Protein AF-A0A6L9U3N2-F1 (afdb_monomer)

Radius of gyration: 26.45 Å; Cα contacts (8 Å, |Δi|>4): 18; chains: 1; bounding box: 60×33×74 Å

Mean predicted aligned error: 13.64 Å

pLDDT: mean 84.98, std 9.54, range [60.62, 97.0]

Solvent-accessible surface area (backbone atoms only — not comparable to full-atom values): 6478 Å² total; per-residue (Å²): 134,56,74,68,56,55,50,53,52,50,54,53,50,51,59,38,42,78,71,72,51,80,90,82,88,82,91,75,60,78,86,47,50,64,56,54,52,53,50,53,51,50,50,70,72,47,64,70,68,23,50,51,53,49,54,54,49,50,50,66,70,68,65,58,73,74,74,81,52,59,67,56,50,52,55,69,65,36,92,61,62,89,53,96,68,86,80,74,78,82,86,68,83,82,80,89,72,93,129

Organism: NCBI:txid293958

Foldseek 3Di:
DDPVVVVVVVVVVVVCVVLVDDDDDDDDDPVCVVVVVVLSVQLSVDDDSVVVSVVVCCVVVVPPDDPPCPVVVVVVPDPCVVPPDDPDDDDDPDDDDDD

Secondary structure (DSSP, 8-state):
--HHHHHHHHHHHHHHHHTT---------GGGHHHHHHHHHHHHH-HHHHHHHHHHHHHHHTTPPP-TTHHHHHHHT-TTTT---------PPPPP---

Sequence (99 aa):
MSNSQKRAIQNYRSRLGERGLARFEVLGLDSDKALIRDMARRLAEGGTQSAQIR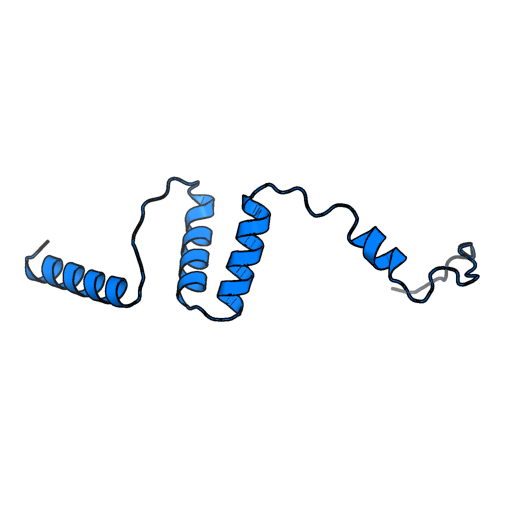DVLMKTVSGEPPKKGGVYAWLRSSPLVGADIDLERVRTEVREIDL

Structure (mmCIF, N/CA/C/O backbone):
data_AF-A0A6L9U3N2-F1
#
_entry.id   AF-A0A6L9U3N2-F1
#
loop_
_atom_site.group_PDB
_atom_site.id
_atom_site.type_symbol
_atom_site.label_atom_id
_atom_site.label_alt_id
_atom_site.label_comp_id
_atom_site.label_asym_id
_atom_site.label_entity_id
_atom_site.label_seq_id
_atom_site.pdbx_PDB_ins_code
_atom_site.Cartn_x
_atom_site.Cartn_y
_atom_site.Cartn_z
_atom_site.occupancy
_atom_site.B_iso_or_equiv
_atom_site.auth_seq_id
_atom_site.auth_comp_id
_atom_site.auth_asym_id
_atom_site.auth_atom_id
_atom_site.pdbx_PDB_model_num
ATOM 1 N N . MET A 1 1 ? -11.499 1.200 32.847 1.00 62.00 1 MET A N 1
ATOM 2 C CA . MET A 1 1 ? -12.091 2.151 31.874 1.00 62.00 1 MET A CA 1
ATOM 3 C C . MET A 1 1 ? -13.526 2.438 32.273 1.00 62.00 1 MET A C 1
ATOM 5 O O . MET A 1 1 ? -14.249 1.486 32.556 1.00 62.00 1 MET A O 1
ATOM 9 N N . SER A 1 2 ? -13.927 3.709 32.307 1.00 85.25 2 SER A N 1
ATOM 10 C CA . SER A 1 2 ? -15.299 4.106 32.656 1.00 85.25 2 SER A CA 1
ATOM 11 C C . SER A 1 2 ? -16.301 3.728 31.551 1.00 85.25 2 SER A C 1
ATOM 13 O O . SER A 1 2 ? -15.930 3.527 30.390 1.00 85.25 2 SER A O 1
ATOM 15 N N . ASN A 1 3 ? -17.594 3.664 31.884 1.00 85.69 3 ASN A N 1
ATOM 16 C CA . ASN A 1 3 ? -18.655 3.402 30.901 1.00 85.69 3 ASN A CA 1
ATOM 17 C C . ASN A 1 3 ? -18.734 4.483 29.809 1.00 85.69 3 ASN A C 1
ATOM 19 O O . ASN A 1 3 ? -19.014 4.167 28.652 1.00 85.69 3 ASN A O 1
ATOM 23 N N . SER A 1 4 ? -18.415 5.739 30.141 1.00 84.31 4 SER A N 1
ATOM 24 C CA . SER A 1 4 ? -18.347 6.831 29.164 1.00 84.31 4 SER A CA 1
ATOM 25 C C . SER A 1 4 ? -17.220 6.630 28.143 1.00 84.31 4 SER A C 1
ATOM 27 O O . SER A 1 4 ? -17.443 6.821 26.948 1.00 84.31 4 SER A O 1
ATOM 29 N N . GLN A 1 5 ? -16.047 6.151 28.574 1.00 88.31 5 GLN A N 1
ATOM 30 C CA . GLN A 1 5 ? -14.928 5.834 27.677 1.00 88.31 5 GLN A CA 1
ATOM 31 C C . GLN A 1 5 ? -15.268 4.686 26.719 1.00 88.31 5 GLN A C 1
ATOM 33 O O . GLN A 1 5 ? -15.009 4.786 25.521 1.00 88.31 5 GLN A O 1
ATOM 38 N N . LYS A 1 6 ? -15.892 3.610 27.220 1.00 89.62 6 LYS A N 1
ATOM 39 C CA . LYS A 1 6 ? -16.309 2.474 26.379 1.00 89.62 6 LYS A CA 1
ATOM 40 C C . LYS A 1 6 ? -17.286 2.913 25.284 1.00 89.62 6 LYS A C 1
ATOM 42 O O . LYS A 1 6 ? -17.098 2.557 24.122 1.00 89.62 6 LYS A O 1
ATOM 47 N N . ARG A 1 7 ? -18.278 3.738 25.637 1.00 89.88 7 ARG A N 1
ATOM 48 C CA . ARG A 1 7 ? -19.277 4.263 24.694 1.00 89.88 7 ARG A CA 1
ATOM 49 C C . ARG A 1 7 ? -18.657 5.197 23.652 1.00 89.88 7 ARG A C 1
ATOM 51 O O . ARG A 1 7 ? -18.976 5.083 22.473 1.00 89.88 7 ARG A O 1
ATOM 58 N N . ALA A 1 8 ? -17.725 6.061 24.058 1.00 90.50 8 ALA A N 1
ATOM 59 C CA . ALA A 1 8 ? -16.989 6.925 23.133 1.00 90.50 8 ALA A CA 1
ATOM 60 C C . ALA A 1 8 ? -16.179 6.114 22.105 1.00 90.50 8 ALA A C 1
ATOM 62 O O . ALA A 1 8 ? -16.239 6.394 20.908 1.00 90.50 8 ALA A O 1
ATOM 63 N N . ILE A 1 9 ? -15.481 5.064 22.554 1.00 88.69 9 ILE A N 1
ATOM 64 C CA . ILE A 1 9 ? -14.726 4.160 21.675 1.00 88.69 9 ILE A CA 1
ATOM 65 C C . ILE A 1 9 ? -15.661 3.438 20.699 1.00 88.69 9 ILE A C 1
ATOM 67 O O . ILE A 1 9 ? -15.341 3.327 19.517 1.00 88.69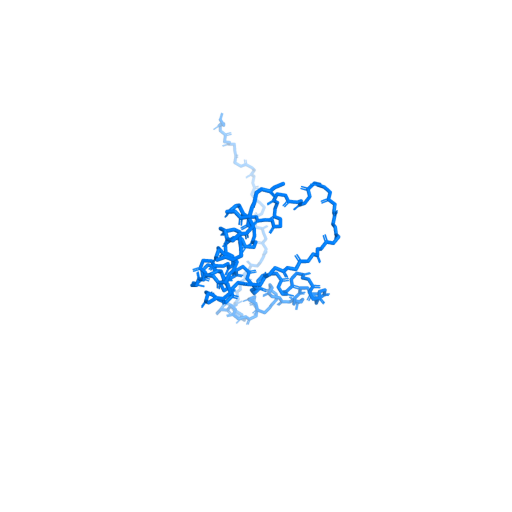 9 ILE A O 1
ATOM 71 N N . GLN A 1 10 ? -16.806 2.944 21.172 1.00 89.62 10 GLN A N 1
ATOM 72 C CA . GLN A 1 10 ? -17.759 2.232 20.326 1.00 89.62 10 GLN A CA 1
ATOM 73 C C . GLN A 1 10 ? -18.358 3.143 19.250 1.00 89.62 10 GLN A C 1
ATOM 75 O O . GLN A 1 10 ? -18.323 2.788 18.077 1.00 89.62 10 GLN A O 1
ATOM 80 N N . ASN A 1 11 ? -18.795 4.350 19.617 1.00 90.38 11 ASN A N 1
ATOM 81 C CA . ASN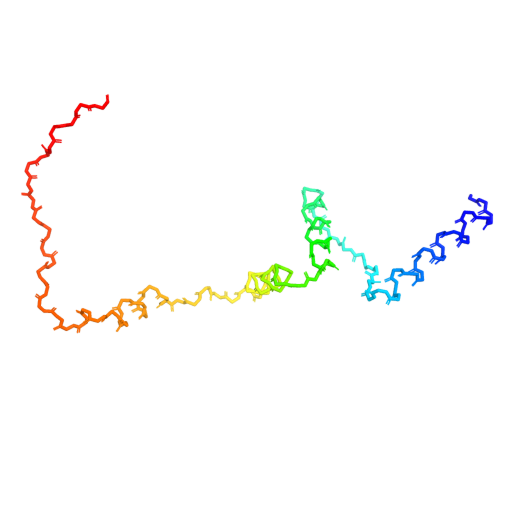 A 1 11 ? -19.322 5.327 18.662 1.00 90.38 11 ASN A CA 1
ATOM 82 C C . ASN A 1 11 ? -18.275 5.735 17.615 1.00 90.38 11 ASN A C 1
ATOM 84 O O . ASN A 1 11 ? -18.587 5.856 16.432 1.00 90.38 11 ASN A O 1
ATOM 88 N N . TYR A 1 12 ? -17.019 5.923 18.032 1.00 87.88 12 TYR A N 1
ATOM 89 C CA . TYR A 1 12 ? -15.920 6.199 17.107 1.00 87.88 12 TYR A CA 1
ATOM 90 C C .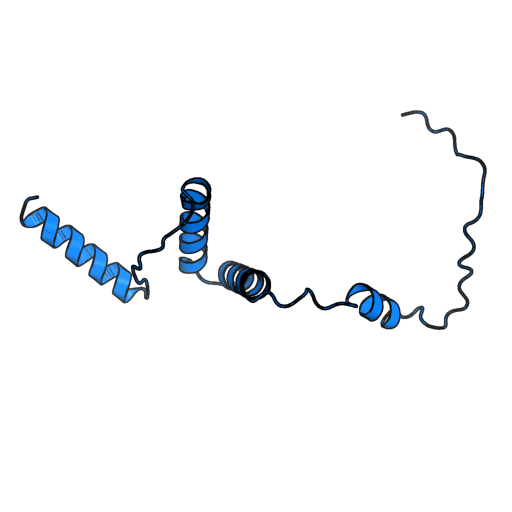 TYR A 1 12 ? -15.712 5.052 16.110 1.00 87.88 12 TYR A C 1
ATOM 92 O O . TYR A 1 12 ? -15.549 5.296 14.917 1.00 87.88 12 TYR A O 1
ATOM 100 N N . ARG A 1 13 ? -15.775 3.800 16.578 1.00 86.88 13 ARG A N 1
ATOM 101 C CA . ARG A 1 13 ? -15.661 2.616 15.713 1.00 86.88 13 ARG A CA 1
ATOM 102 C C . ARG A 1 13 ? -16.812 2.518 14.717 1.00 86.88 13 ARG A C 1
ATOM 104 O O . ARG A 1 13 ? -16.543 2.273 13.547 1.00 86.88 13 ARG A O 1
ATOM 111 N N . SER A 1 14 ? -18.051 2.757 15.148 1.00 88.38 14 SER A N 1
ATOM 112 C CA . SER A 1 14 ? -19.208 2.757 14.243 1.00 88.38 14 SER A CA 1
ATOM 113 C C . SER A 1 14 ? -19.036 3.779 13.118 1.00 88.38 14 SER A C 1
ATOM 115 O O . SER A 1 14 ? -19.173 3.428 11.951 1.00 88.38 14 SER A O 1
ATOM 117 N N . ARG A 1 15 ? -18.594 5.001 13.447 1.00 89.44 15 ARG A N 1
ATOM 118 C CA . ARG A 1 15 ? -18.315 6.059 12.458 1.00 89.44 15 ARG A CA 1
ATOM 119 C C . ARG A 1 15 ? -17.195 5.710 11.476 1.00 89.44 15 ARG A C 1
ATOM 121 O O . ARG A 1 15 ? -17.198 6.183 10.344 1.00 89.44 15 ARG A O 1
ATOM 128 N N . LEU A 1 16 ? -16.198 4.930 11.900 1.00 89.00 16 LEU A N 1
ATOM 129 C CA . LEU A 1 16 ? -15.169 4.425 10.986 1.00 89.00 16 LEU A CA 1
ATOM 130 C C . LEU A 1 16 ? -15.745 3.362 10.040 1.00 89.00 16 LEU A C 1
ATOM 132 O O . LEU A 1 16 ? -15.457 3.406 8.846 1.00 89.00 16 LEU A O 1
ATOM 136 N N . GLY A 1 17 ? -16.594 2.467 10.549 1.00 87.12 17 GLY A N 1
ATOM 137 C CA . GLY A 1 17 ? -17.285 1.462 9.739 1.00 87.12 17 GLY A CA 1
ATOM 138 C C . GLY A 1 17 ? -18.202 2.073 8.676 1.00 87.12 17 GLY A C 1
ATOM 139 O O . GLY A 1 17 ? -18.160 1.650 7.527 1.00 87.12 17 GLY A O 1
ATOM 140 N N . GLU A 1 18 ? -18.948 3.129 9.015 1.00 89.00 18 GLU A N 1
ATOM 141 C CA . GLU A 1 18 ? -19.776 3.898 8.064 1.00 89.00 18 GLU A CA 1
ATOM 142 C C . GLU A 1 18 ? -18.961 4.489 6.900 1.00 89.00 18 GLU A C 1
ATOM 144 O O . GLU A 1 18 ? -19.475 4.675 5.802 1.00 89.00 18 GLU A O 1
ATOM 149 N N . ARG A 1 19 ? -17.665 4.745 7.118 1.00 85.88 19 ARG A N 1
ATOM 150 C CA . ARG A 1 19 ? -16.714 5.214 6.097 1.00 85.88 19 ARG A CA 1
ATOM 151 C C . ARG A 1 19 ? -16.035 4.072 5.326 1.00 85.88 19 ARG A C 1
ATOM 153 O O . ARG A 1 19 ? -15.093 4.326 4.582 1.00 85.88 19 ARG A O 1
ATOM 160 N N . GLY A 1 20 ? -16.458 2.825 5.533 1.00 88.94 20 GLY A N 1
ATOM 161 C CA . GLY A 1 20 ? -15.886 1.636 4.897 1.00 88.94 20 GLY A CA 1
ATOM 162 C C . GLY A 1 20 ? -14.551 1.171 5.490 1.00 88.94 20 GLY A C 1
ATOM 163 O O . GLY A 1 20 ? -13.892 0.314 4.904 1.00 88.94 20 GLY A O 1
ATOM 164 N N . LEU A 1 21 ? -14.127 1.712 6.640 1.00 91.38 21 LEU A N 1
ATOM 165 C CA . LEU A 1 21 ? -12.900 1.281 7.311 1.00 91.38 21 LEU A CA 1
ATOM 166 C C . LEU A 1 21 ? -13.172 0.079 8.216 1.00 91.38 21 LEU A C 1
ATOM 168 O O . LEU A 1 21 ? -13.971 0.151 9.150 1.00 91.38 21 LEU A O 1
ATOM 172 N N . ALA A 1 22 ? -12.430 -1.002 7.991 1.00 90.62 22 ALA A N 1
ATOM 173 C CA . ALA A 1 22 ? -12.433 -2.183 8.843 1.00 90.62 22 ALA A CA 1
ATOM 174 C C . ALA A 1 22 ? -11.128 -2.283 9.640 1.00 90.62 22 ALA A C 1
ATOM 176 O O . ALA A 1 22 ? -10.047 -1.952 9.149 1.00 90.62 22 ALA A O 1
ATOM 177 N N . ARG A 1 23 ? -11.226 -2.771 10.880 1.00 88.69 23 ARG A N 1
ATOM 178 C CA . ARG A 1 23 ? -10.056 -3.132 11.683 1.00 88.69 23 ARG A CA 1
ATOM 179 C C . ARG A 1 23 ? -9.763 -4.612 11.490 1.00 88.69 23 ARG A C 1
ATOM 181 O O . ARG A 1 23 ? -10.647 -5.440 11.668 1.00 88.69 23 ARG A O 1
ATOM 188 N N . PHE A 1 24 ? -8.506 -4.918 11.222 1.00 90.00 24 PHE A N 1
ATOM 189 C CA . PHE A 1 24 ? -7.974 -6.271 11.180 1.00 90.00 24 PHE A CA 1
ATOM 190 C C . PHE A 1 24 ? -6.612 -6.293 11.879 1.00 90.00 24 PHE A C 1
ATOM 192 O O . PHE A 1 24 ? -5.969 -5.251 12.042 1.00 90.00 24 PHE A O 1
ATOM 199 N N . GLU A 1 25 ? -6.212 -7.468 12.353 1.00 92.50 25 GLU A N 1
ATOM 200 C CA . GLU A 1 25 ? -4.931 -7.685 13.025 1.00 92.50 25 GLU A CA 1
ATOM 201 C C . GLU A 1 25 ? -3.973 -8.391 12.069 1.00 92.50 25 GLU A C 1
ATOM 203 O O . GLU A 1 25 ? -4.376 -9.270 11.310 1.00 92.50 25 GLU A O 1
ATOM 208 N N . VAL A 1 26 ? -2.712 -7.959 12.077 1.00 91.19 26 VAL A N 1
ATOM 209 C CA . VAL A 1 26 ? -1.664 -8.464 11.186 1.00 91.19 26 VAL A CA 1
ATOM 210 C C . VAL A 1 26 ? -0.427 -8.750 12.025 1.00 91.19 26 VAL A C 1
ATOM 212 O O . VAL A 1 26 ? -0.054 -7.933 12.869 1.00 91.19 26 VAL A O 1
ATOM 215 N N . LEU A 1 27 ? 0.207 -9.897 11.783 1.00 95.06 27 LEU A N 1
ATOM 216 C CA . LEU A 1 27 ? 1.539 -10.207 12.295 1.00 95.06 27 LEU A CA 1
ATOM 217 C C . LEU A 1 27 ? 2.582 -9.691 11.298 1.00 95.06 27 LEU A C 1
ATOM 219 O O . LEU A 1 27 ? 2.469 -9.944 10.101 1.00 95.06 27 LEU A O 1
ATOM 223 N N . GLY A 1 28 ? 3.588 -8.970 11.781 1.00 92.19 28 GLY A N 1
ATOM 224 C CA . GLY A 1 28 ? 4.652 -8.404 10.955 1.00 92.19 28 GLY A CA 1
ATOM 225 C C . GLY A 1 28 ? 5.864 -8.020 11.796 1.00 92.19 28 GLY A C 1
ATOM 226 O O . GLY A 1 28 ? 5.807 -8.065 13.027 1.00 92.19 28 GLY A O 1
ATOM 227 N N . LEU A 1 29 ? 6.957 -7.651 11.131 1.00 96.50 29 LEU A N 1
ATOM 228 C CA . LEU A 1 29 ? 8.163 -7.168 11.800 1.00 96.50 29 LEU A CA 1
ATOM 229 C C . LEU A 1 29 ? 7.900 -5.805 12.452 1.00 96.50 29 LEU A C 1
ATOM 231 O O . LEU A 1 29 ? 7.166 -4.975 11.911 1.00 96.50 29 LEU A O 1
ATOM 235 N N . ASP A 1 30 ? 8.524 -5.548 13.605 1.00 96.44 30 ASP A N 1
ATOM 236 C CA . ASP A 1 30 ? 8.360 -4.264 14.301 1.00 96.44 30 ASP A CA 1
ATOM 237 C C . ASP A 1 30 ? 8.893 -3.087 13.464 1.00 96.44 30 ASP A C 1
ATOM 239 O O . ASP A 1 30 ? 8.291 -2.013 13.459 1.00 96.44 30 ASP A O 1
ATOM 243 N N . SER A 1 31 ? 9.935 -3.324 12.655 1.00 97.00 31 SER A N 1
ATOM 244 C CA . SER A 1 31 ? 10.485 -2.354 11.697 1.00 97.00 31 SER A CA 1
ATOM 245 C C . SER A 1 31 ? 9.450 -1.847 10.690 1.00 97.00 31 SER A C 1
ATOM 247 O O . SER A 1 31 ? 9.474 -0.680 10.301 1.00 97.00 31 SER A O 1
ATOM 249 N N . ASP A 1 32 ? 8.506 -2.703 10.297 1.00 95.62 32 ASP A N 1
ATOM 250 C CA . ASP A 1 32 ? 7.576 -2.425 9.200 1.00 95.62 32 ASP A CA 1
ATOM 251 C C . ASP A 1 32 ? 6.272 -1.795 9.698 1.00 95.62 32 ASP A C 1
ATOM 253 O O . ASP A 1 32 ? 5.451 -1.301 8.924 1.00 95.62 32 ASP A O 1
ATOM 257 N N . LYS A 1 33 ? 6.073 -1.762 11.016 1.00 95.19 33 LYS A N 1
ATOM 258 C CA . LYS A 1 33 ? 4.851 -1.285 11.666 1.00 95.19 33 LYS A CA 1
ATOM 259 C C . LYS A 1 33 ? 4.474 0.142 11.271 1.00 95.19 33 LYS A C 1
ATOM 261 O O . LYS A 1 33 ? 3.293 0.424 11.051 1.00 95.19 33 LYS A O 1
ATOM 266 N N . ALA A 1 34 ? 5.452 1.047 11.211 1.00 96.06 34 ALA A N 1
ATOM 267 C CA . ALA A 1 34 ? 5.218 2.435 10.815 1.00 96.06 34 ALA A CA 1
ATOM 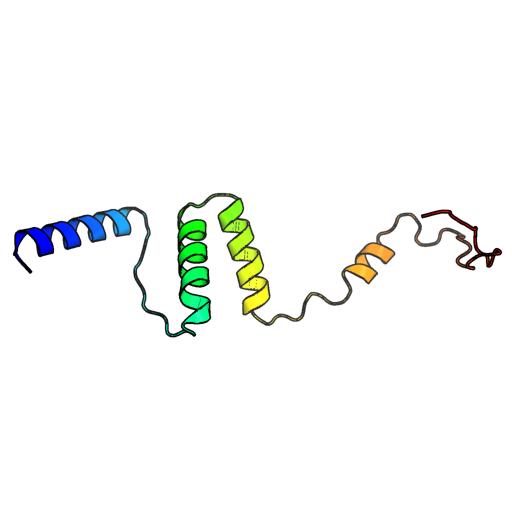268 C C . ALA A 1 34 ? 4.801 2.520 9.338 1.00 96.06 34 ALA A C 1
ATOM 270 O O . ALA A 1 34 ? 3.777 3.129 9.021 1.00 96.06 34 ALA A O 1
ATOM 271 N N . LEU A 1 35 ? 5.525 1.812 8.466 1.00 95.56 35 LEU A N 1
ATOM 272 C CA . LEU A 1 35 ? 5.249 1.746 7.033 1.00 95.56 35 LEU A CA 1
ATOM 273 C C . LEU A 1 35 ? 3.843 1.202 6.748 1.00 95.56 35 LEU A C 1
ATOM 275 O O . LEU A 1 35 ? 3.082 1.818 6.002 1.00 95.56 35 LEU A O 1
ATOM 279 N N . ILE A 1 36 ? 3.459 0.090 7.383 1.00 94.81 36 ILE A N 1
ATOM 280 C CA . ILE A 1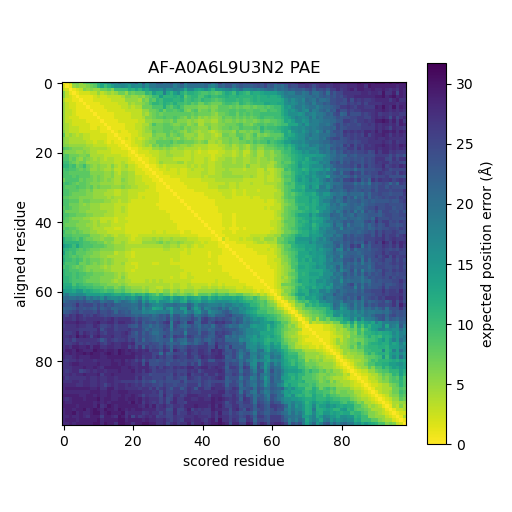 36 ? 2.136 -0.526 7.208 1.00 94.81 36 ILE A CA 1
ATOM 281 C C . ILE A 1 36 ? 1.022 0.429 7.661 1.00 94.81 36 ILE A C 1
ATOM 283 O O . ILE A 1 36 ? -0.008 0.537 6.990 1.00 94.81 36 ILE A O 1
ATOM 287 N N . ARG A 1 37 ? 1.216 1.166 8.767 1.00 94.44 37 ARG A N 1
ATOM 288 C CA . ARG A 1 37 ? 0.235 2.164 9.234 1.00 94.44 37 ARG A CA 1
ATOM 289 C C . ARG A 1 37 ? 0.062 3.313 8.249 1.00 94.44 37 ARG A C 1
ATOM 291 O O . ARG A 1 37 ? -1.076 3.692 7.972 1.00 94.44 37 ARG A O 1
ATOM 298 N N . ASP A 1 38 ? 1.155 3.872 7.741 1.00 95.19 38 ASP A N 1
ATOM 299 C CA . ASP A 1 38 ? 1.089 4.998 6.808 1.00 95.19 38 ASP A CA 1
ATOM 300 C C . ASP A 1 38 ? 0.521 4.574 5.452 1.00 95.19 38 ASP A C 1
ATOM 302 O O . ASP A 1 38 ? -0.294 5.292 4.871 1.00 95.19 38 ASP A O 1
ATOM 306 N N . MET A 1 39 ? 0.859 3.368 4.993 1.00 94.75 39 MET A N 1
ATOM 307 C CA . MET A 1 39 ? 0.263 2.754 3.810 1.00 94.75 39 MET A CA 1
ATOM 308 C C . MET A 1 39 ? -1.253 2.586 3.966 1.00 94.75 39 MET A C 1
ATOM 310 O O . MET A 1 39 ? -2.010 3.015 3.096 1.00 94.75 39 MET A O 1
ATOM 314 N N . ALA A 1 40 ? -1.719 2.026 5.087 1.00 94.50 40 ALA A N 1
ATOM 315 C CA . ALA A 1 40 ? -3.148 1.881 5.360 1.00 94.50 40 ALA A CA 1
ATOM 316 C C . ALA A 1 40 ? -3.869 3.241 5.411 1.00 94.50 40 ALA A C 1
ATOM 318 O O . ALA A 1 40 ? -4.979 3.363 4.891 1.00 94.50 40 ALA A O 1
ATOM 319 N N . ARG A 1 41 ? -3.231 4.278 5.978 1.00 92.94 41 ARG A N 1
ATOM 320 C CA . ARG A 1 41 ? -3.776 5.646 6.003 1.00 92.94 41 ARG A CA 1
ATOM 321 C C . ARG A 1 41 ? -3.941 6.210 4.590 1.00 92.94 41 ARG A C 1
ATOM 323 O O . ARG A 1 41 ? -5.042 6.623 4.244 1.00 92.94 41 ARG A O 1
ATOM 330 N N . ARG A 1 42 ? -2.893 6.153 3.761 1.00 94.56 42 ARG A N 1
ATOM 331 C CA . ARG A 1 42 ? -2.942 6.625 2.365 1.00 94.56 42 ARG A CA 1
ATOM 332 C C . ARG A 1 42 ? -3.951 5.853 1.519 1.00 94.56 42 ARG A C 1
ATOM 334 O O . ARG A 1 42 ? -4.586 6.421 0.641 1.00 94.56 42 ARG A O 1
ATOM 341 N N . LEU A 1 43 ? -4.127 4.554 1.761 1.00 94.69 43 LEU A N 1
ATOM 342 C CA . LEU A 1 43 ? -5.144 3.765 1.060 1.00 94.69 43 LEU A CA 1
ATOM 343 C C . LEU A 1 43 ? -6.572 4.168 1.453 1.00 94.69 43 LEU A C 1
ATOM 345 O O . LEU A 1 43 ? -7.461 4.125 0.604 1.00 94.69 43 LEU A O 1
ATOM 349 N N . ALA A 1 44 ? -6.780 4.570 2.709 1.00 93.44 44 ALA A N 1
ATOM 350 C CA . ALA A 1 44 ? -8.073 5.013 3.222 1.00 93.44 44 ALA A CA 1
ATOM 351 C C . ALA A 1 44 ? -8.494 6.417 2.754 1.00 93.44 44 ALA A C 1
ATOM 353 O O . ALA A 1 44 ? -9.682 6.729 2.797 1.00 93.44 44 ALA A O 1
ATOM 354 N N . GLU A 1 45 ? -7.551 7.262 2.327 1.00 92.81 45 GLU A N 1
ATOM 355 C CA . GLU A 1 45 ? -7.841 8.588 1.755 1.00 92.81 45 GLU A CA 1
ATOM 356 C C . GLU A 1 45 ? -8.554 8.491 0.395 1.00 92.81 45 GLU A C 1
ATOM 358 O O . GLU A 1 45 ? -9.367 9.350 0.058 1.00 92.81 45 GLU A O 1
ATOM 363 N N . GLY A 1 46 ? -8.321 7.405 -0.348 1.00 90.44 46 GLY A N 1
ATOM 364 C CA . GLY A 1 46 ? -8.925 7.171 -1.654 1.00 90.44 46 GLY A CA 1
ATOM 365 C C . GLY A 1 46 ? -8.346 8.044 -2.777 1.00 90.44 46 GLY A C 1
ATOM 366 O O . GLY A 1 46 ? -7.363 8.766 -2.626 1.00 90.44 46 GLY A O 1
ATOM 367 N N . GLY A 1 47 ? -8.959 7.954 -3.958 1.00 92.69 47 GLY A N 1
ATOM 368 C CA . GLY A 1 47 ? -8.527 8.705 -5.138 1.00 92.69 47 GLY A CA 1
ATOM 369 C C . GLY A 1 47 ? -7.380 8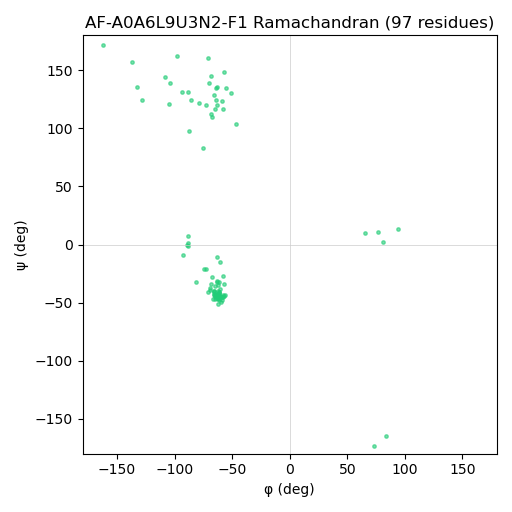.053 -5.919 1.00 92.69 47 GLY A C 1
ATOM 370 O O . GLY A 1 47 ? -7.087 6.861 -5.783 1.00 92.69 47 GLY A O 1
ATOM 371 N N . THR A 1 48 ? -6.755 8.842 -6.794 1.00 93.25 48 THR A N 1
ATOM 372 C CA . THR A 1 48 ? -5.780 8.366 -7.790 1.00 93.25 48 THR A CA 1
ATOM 373 C C . THR A 1 48 ? -4.508 7.822 -7.149 1.00 93.25 48 THR A C 1
ATOM 375 O O . THR A 1 48 ? -4.035 6.753 -7.532 1.00 93.25 48 THR A O 1
ATOM 378 N N . GLN A 1 49 ? -3.988 8.503 -6.125 1.00 91.38 49 GLN A N 1
ATOM 379 C CA . GLN A 1 49 ? -2.781 8.070 -5.426 1.00 91.38 49 GLN A CA 1
ATOM 380 C C . GLN A 1 49 ? -3.000 6.736 -4.696 1.00 91.38 49 GLN A C 1
ATOM 382 O O . GLN A 1 49 ? -2.165 5.838 -4.794 1.00 91.38 49 GLN A O 1
ATOM 387 N N . SER A 1 50 ? -4.141 6.548 -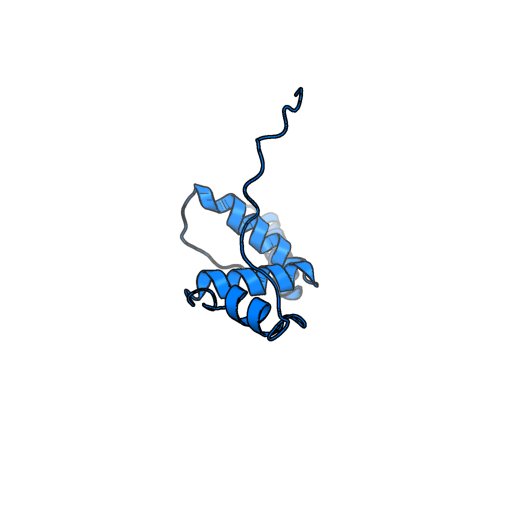4.025 1.00 94.56 50 SER A N 1
ATOM 388 C CA . SER A 1 50 ? -4.471 5.269 -3.380 1.00 94.56 50 SER A CA 1
ATOM 389 C C . SER A 1 50 ? -4.652 4.138 -4.396 1.00 94.56 50 SER A C 1
ATOM 391 O O . SER A 1 50 ? -4.276 3.000 -4.116 1.00 94.56 50 SER A O 1
ATOM 393 N N . ALA A 1 51 ? -5.207 4.428 -5.578 1.00 93.62 51 ALA A N 1
ATOM 394 C CA . ALA A 1 51 ? -5.317 3.452 -6.662 1.00 93.62 51 ALA A CA 1
ATOM 395 C C . ALA A 1 51 ? -3.937 3.022 -7.183 1.00 93.62 51 ALA A C 1
ATOM 397 O O . ALA A 1 51 ? -3.687 1.826 -7.323 1.00 93.62 51 ALA A O 1
ATOM 398 N N . GLN A 1 52 ? -3.023 3.975 -7.380 1.00 93.88 52 GLN A N 1
ATOM 399 C CA . GLN A 1 52 ? -1.647 3.700 -7.794 1.00 93.88 52 GLN A CA 1
ATOM 400 C C . GLN A 1 52 ? -0.891 2.861 -6.755 1.00 93.88 52 GLN A C 1
ATOM 402 O O . GLN A 1 52 ? -0.245 1.878 -7.113 1.00 93.88 52 GLN A O 1
ATOM 407 N N . ILE A 1 53 ? -1.000 3.208 -5.467 1.00 94.81 53 ILE A N 1
ATOM 408 C CA . ILE A 1 53 ? -0.384 2.433 -4.378 1.00 94.81 53 ILE A CA 1
ATOM 409 C C . ILE A 1 53 ? -0.900 0.988 -4.396 1.00 94.81 53 ILE A C 1
ATOM 411 O O . ILE A 1 53 ? -0.109 0.054 -4.279 1.00 94.81 53 ILE A O 1
ATOM 415 N N . ARG A 1 54 ? -2.213 0.788 -4.583 1.00 93.94 54 ARG A N 1
ATOM 416 C CA . ARG A 1 54 ? -2.819 -0.549 -4.646 1.00 93.94 54 ARG A CA 1
ATOM 417 C C . ARG A 1 54 ? -2.293 -1.371 -5.824 1.00 93.94 54 ARG A C 1
ATOM 419 O O . ARG A 1 54 ? -1.959 -2.533 -5.625 1.00 93.94 54 ARG A O 1
ATOM 426 N N . ASP A 1 55 ? -2.193 -0.774 -7.009 1.00 92.44 55 ASP A N 1
ATOM 427 C CA . ASP A 1 55 ? -1.676 -1.442 -8.211 1.00 92.44 55 ASP A CA 1
ATOM 428 C C . ASP A 1 55 ? -0.215 -1.885 -8.038 1.00 92.44 55 ASP A C 1
ATOM 430 O O . ASP A 1 55 ? 0.126 -3.041 -8.292 1.00 92.44 55 ASP A O 1
ATOM 434 N N . VAL A 1 56 ? 0.642 -0.996 -7.523 1.00 92.12 56 VAL A N 1
ATOM 435 C CA . VAL A 1 56 ? 2.050 -1.321 -7.247 1.00 92.12 56 VAL A CA 1
ATOM 436 C C . VAL A 1 56 ? 2.162 -2.434 -6.206 1.00 92.12 56 VAL A C 1
ATOM 438 O O . VAL A 1 56 ? 2.908 -3.386 -6.415 1.00 92.12 56 VAL A O 1
ATOM 441 N N . LEU A 1 57 ? 1.406 -2.361 -5.106 1.00 92.00 57 LEU A N 1
ATOM 442 C CA . LEU A 1 57 ? 1.418 -3.403 -4.077 1.00 92.00 57 LEU A CA 1
ATOM 443 C C . LEU A 1 57 ? 0.939 -4.750 -4.612 1.00 92.00 57 LEU A C 1
ATOM 445 O O . LEU A 1 57 ? 1.580 -5.757 -4.339 1.00 92.00 57 LEU A O 1
ATOM 449 N N . MET A 1 58 ? -0.150 -4.783 -5.385 1.00 89.25 58 MET A N 1
ATOM 450 C CA . MET A 1 58 ? -0.653 -6.023 -5.983 1.00 89.25 58 MET A CA 1
ATOM 451 C C . MET A 1 58 ? 0.406 -6.671 -6.875 1.00 89.25 58 MET A C 1
ATOM 453 O O . MET A 1 58 ? 0.664 -7.865 -6.744 1.00 89.25 58 MET A O 1
ATOM 457 N N . LYS A 1 59 ? 1.085 -5.883 -7.714 1.00 86.38 59 LYS A N 1
ATOM 458 C CA . LYS A 1 59 ? 2.179 -6.373 -8.564 1.00 86.38 59 LYS A CA 1
ATOM 459 C C . LYS A 1 59 ? 3.340 -6.920 -7.740 1.00 86.38 59 LYS A C 1
ATOM 461 O O . LYS A 1 59 ? 3.783 -8.033 -7.990 1.00 86.38 59 LYS A O 1
ATOM 466 N N . THR A 1 60 ? 3.788 -6.184 -6.728 1.00 87.06 60 THR A N 1
ATOM 467 C CA . THR A 1 60 ? 4.940 -6.586 -5.907 1.00 87.06 60 THR A CA 1
ATOM 468 C C . THR A 1 60 ? 4.639 -7.800 -5.022 1.00 87.06 60 THR A C 1
ATOM 470 O O . THR A 1 60 ? 5.490 -8.670 -4.875 1.00 87.06 60 THR A O 1
ATOM 473 N N . VAL A 1 61 ? 3.435 -7.887 -4.443 1.00 87.19 61 VAL A N 1
ATOM 474 C CA . VAL A 1 61 ? 3.041 -8.966 -3.516 1.00 87.19 61 VAL A CA 1
ATOM 475 C C . VAL A 1 61 ? 2.612 -10.237 -4.249 1.00 87.19 61 VAL A C 1
ATOM 477 O O . VAL A 1 61 ? 2.852 -11.327 -3.738 1.00 87.19 61 VAL A O 1
ATOM 480 N N . SER A 1 62 ? 2.016 -10.128 -5.444 1.00 80.94 62 SER A N 1
ATOM 481 C CA . SER A 1 62 ? 1.609 -11.300 -6.243 1.00 80.94 62 SER A CA 1
ATOM 482 C C . SER A 1 62 ? 2.777 -12.212 -6.630 1.00 80.94 62 SER A C 1
ATOM 484 O O . SER A 1 62 ? 2.549 -13.344 -7.051 1.00 80.94 62 SER A O 1
ATOM 486 N N . GLY A 1 63 ? 4.022 -11.737 -6.495 1.00 65.69 63 GLY A N 1
ATOM 487 C CA . GLY A 1 63 ? 5.211 -12.493 -6.870 1.00 65.69 63 GLY A CA 1
ATOM 488 C C . GLY A 1 63 ? 5.291 -12.761 -8.372 1.00 65.69 63 GLY A C 1
ATOM 489 O O . GLY A 1 63 ? 6.146 -13.539 -8.797 1.00 65.69 63 GLY A O 1
ATOM 490 N N . GLU A 1 64 ? 4.423 -12.133 -9.179 1.00 64.06 64 GLU A N 1
ATOM 491 C CA . GLU A 1 64 ? 4.534 -12.212 -10.624 1.00 64.06 64 GLU A CA 1
ATOM 492 C C . GLU A 1 64 ? 5.905 -11.660 -11.017 1.00 64.06 64 GLU A C 1
ATOM 494 O O . GLU A 1 64 ? 6.245 -10.525 -10.656 1.00 64.06 64 GLU A O 1
ATOM 499 N N . PRO A 1 65 ? 6.726 -12.445 -11.736 1.00 60.62 65 PRO A N 1
ATOM 500 C CA . PRO A 1 65 ? 7.997 -11.941 -12.207 1.00 60.62 65 PRO A CA 1
ATOM 501 C C . PRO A 1 65 ? 7.719 -10.671 -13.018 1.00 60.62 65 PRO A C 1
ATOM 503 O O . PRO A 1 65 ? 6.795 -10.676 -13.842 1.00 60.62 65 PRO A O 1
ATOM 506 N N . PRO A 1 66 ? 8.488 -9.583 -12.810 1.00 63.16 66 PRO A N 1
ATOM 507 C CA . PRO A 1 66 ? 8.294 -8.360 -13.574 1.00 63.16 66 PRO A CA 1
ATOM 508 C C . PRO A 1 66 ? 8.280 -8.739 -15.050 1.00 63.16 66 PRO A C 1
ATOM 510 O O . PRO A 1 66 ? 9.153 -9.501 -15.476 1.00 63.16 66 PRO A O 1
ATOM 513 N N . LYS A 1 67 ? 7.266 -8.277 -15.802 1.00 63.16 67 LYS A N 1
ATOM 514 C CA . LYS A 1 67 ? 7.071 -8.653 -17.211 1.00 63.16 67 LYS A CA 1
ATOM 515 C C . LYS A 1 67 ? 8.406 -8.549 -17.944 1.00 63.16 67 LYS A C 1
ATOM 517 O O . LYS A 1 67 ? 8.897 -7.453 -18.230 1.00 63.16 67 LYS A O 1
ATOM 522 N N . LYS A 1 68 ? 9.023 -9.704 -18.206 1.00 61.47 68 LYS A N 1
ATOM 523 C CA . LYS A 1 68 ? 10.291 -9.764 -18.924 1.00 61.47 68 LYS A CA 1
ATOM 524 C C . LYS A 1 68 ? 10.031 -9.216 -20.320 1.00 61.47 68 LYS A C 1
ATOM 526 O O . LYS A 1 68 ? 9.025 -9.540 -20.943 1.00 61.47 68 LYS A O 1
ATOM 531 N N . GLY A 1 69 ? 10.931 -8.364 -20.793 1.00 64.44 69 GLY A N 1
ATOM 532 C CA . GLY A 1 69 ? 10.831 -7.811 -22.136 1.00 64.44 69 GLY A CA 1
ATOM 533 C C . GLY A 1 69 ? 10.128 -6.462 -22.254 1.00 64.44 69 GLY A C 1
ATOM 534 O O . GLY A 1 69 ? 9.875 -6.068 -23.377 1.00 64.44 69 GLY A O 1
ATOM 535 N N . GLY A 1 70 ? 9.877 -5.710 -21.174 1.00 72.25 70 GLY A N 1
ATOM 536 C CA . GLY A 1 70 ? 9.428 -4.310 -21.296 1.00 72.25 70 GLY A CA 1
ATOM 537 C C . GLY A 1 70 ? 10.403 -3.443 -22.106 1.00 72.25 70 GLY A C 1
ATOM 538 O O . GLY A 1 70 ? 9.995 -2.750 -23.031 1.00 72.25 70 GLY A O 1
ATOM 539 N N . VAL A 1 71 ? 11.707 -3.574 -21.839 1.00 72.88 71 VAL A N 1
ATOM 540 C CA . VAL A 1 71 ? 12.761 -2.906 -22.625 1.00 72.88 71 VAL A CA 1
ATOM 541 C C . VAL A 1 71 ? 12.783 -3.418 -24.067 1.00 72.88 71 VAL A C 1
ATOM 543 O O . VAL A 1 71 ? 12.842 -2.626 -24.997 1.00 72.88 71 VAL A O 1
ATOM 546 N N . TYR A 1 72 ? 12.669 -4.732 -24.278 1.00 71.19 72 TYR A N 1
ATOM 547 C CA . TYR A 1 72 ? 12.636 -5.313 -25.625 1.00 71.19 72 TYR A CA 1
ATOM 548 C C . TYR A 1 72 ? 11.391 -4.907 -26.422 1.00 71.19 72 TYR A C 1
ATOM 550 O O . TYR A 1 72 ? 11.496 -4.642 -27.613 1.00 71.19 72 TYR A O 1
ATOM 558 N N . ALA A 1 73 ? 10.224 -4.849 -25.784 1.00 77.44 73 ALA A N 1
ATOM 559 C CA . ALA A 1 73 ? 8.979 -4.400 -26.389 1.00 77.44 73 ALA A CA 1
ATOM 560 C C . ALA A 1 73 ? 9.073 -2.920 -26.755 1.00 77.44 73 ALA A C 1
ATOM 562 O O . ALA A 1 73 ? 8.715 -2.560 -27.869 1.00 77.44 73 ALA A O 1
ATOM 563 N N . TRP A 1 74 ? 9.634 -2.096 -25.864 1.00 78.00 74 TRP A N 1
ATOM 564 C CA . TRP A 1 74 ? 9.884 -0.683 -26.126 1.00 78.00 74 TRP A CA 1
ATOM 565 C C . TRP A 1 74 ? 10.858 -0.473 -27.296 1.00 78.00 74 TRP A C 1
ATOM 567 O O . TRP A 1 74 ? 10.558 0.290 -28.212 1.00 78.00 74 TRP A O 1
ATOM 577 N N . LEU A 1 75 ? 11.971 -1.217 -27.328 1.00 74.25 75 LEU A N 1
ATOM 578 C CA . LEU A 1 75 ? 12.933 -1.189 -28.436 1.00 74.25 75 LEU A CA 1
ATOM 579 C C . LEU A 1 75 ? 12.292 -1.640 -29.756 1.00 74.25 75 LEU A C 1
ATOM 581 O O . LEU A 1 75 ? 12.520 -1.014 -30.784 1.00 74.25 75 LEU A O 1
ATOM 585 N N . ARG A 1 76 ? 11.450 -2.683 -29.736 1.00 73.56 76 ARG A N 1
ATOM 586 C CA . ARG A 1 76 ? 10.706 -3.163 -30.915 1.00 73.56 76 ARG A CA 1
ATOM 587 C C . ARG A 1 76 ? 9.551 -2.255 -31.341 1.00 73.56 76 ARG A C 1
ATOM 589 O O . ARG A 1 76 ? 9.116 -2.349 -32.481 1.00 73.56 76 ARG A O 1
ATOM 596 N N . SER A 1 77 ? 9.043 -1.407 -30.452 1.00 78.69 77 SER A N 1
ATOM 597 C CA . SER A 1 77 ? 8.067 -0.367 -30.796 1.00 78.69 77 SER A CA 1
ATOM 598 C C . SER A 1 77 ? 8.720 0.943 -31.236 1.00 78.69 77 SER A C 1
ATOM 600 O O . SER A 1 77 ? 8.009 1.901 -31.530 1.00 78.69 77 SER A O 1
ATOM 602 N N . SER A 1 78 ? 10.055 1.020 -31.246 1.00 80.06 78 SER A N 1
ATOM 603 C CA . SER A 1 78 ? 10.756 2.215 -31.698 1.00 80.06 78 SER A CA 1
ATOM 604 C C . SER A 1 78 ? 10.468 2.460 -33.185 1.00 80.06 78 SER A C 1
ATOM 606 O O . SER A 1 78 ? 10.592 1.532 -33.985 1.00 80.06 78 SER A O 1
ATOM 608 N N . PRO A 1 79 ? 10.155 3.700 -33.597 1.00 77.94 79 PRO A N 1
ATOM 609 C CA . PRO A 1 79 ? 10.002 4.052 -35.012 1.00 77.94 79 PRO A CA 1
ATOM 610 C C . PRO A 1 79 ? 11.304 3.876 -35.812 1.00 77.94 79 PRO A C 1
ATOM 612 O O . PRO A 1 79 ? 11.290 3.932 -37.034 1.00 77.94 79 PRO A O 1
ATOM 615 N N . LEU A 1 80 ? 12.423 3.658 -35.118 1.00 75.12 80 LEU A N 1
ATOM 616 C CA . LEU A 1 80 ? 13.735 3.382 -35.690 1.00 75.12 80 LEU A CA 1
ATOM 617 C C . LEU A 1 80 ? 13.983 1.886 -35.954 1.00 75.12 80 LEU A C 1
ATOM 619 O O . LEU A 1 80 ? 15.069 1.510 -36.385 1.00 75.12 80 LEU A O 1
ATOM 623 N N . VAL A 1 81 ? 13.014 1.008 -35.680 1.00 74.50 81 VAL A N 1
ATOM 624 C CA . VAL A 1 81 ? 13.131 -0.414 -36.027 1.00 74.50 81 VAL A CA 1
ATOM 625 C C . VAL A 1 81 ? 13.232 -0.562 -37.544 1.00 74.50 81 VAL A C 1
ATOM 627 O O . VAL A 1 81 ? 12.327 -0.170 -38.273 1.00 74.50 81 VAL A O 1
ATOM 630 N N . GLY A 1 82 ? 14.341 -1.141 -38.012 1.00 72.50 82 GLY A N 1
ATOM 631 C CA . GLY A 1 82 ? 14.638 -1.280 -39.440 1.00 72.50 82 GLY A CA 1
ATOM 632 C C . GLY A 1 82 ? 15.228 -0.025 -40.090 1.00 72.50 82 GLY A C 1
ATOM 633 O O . GLY A 1 82 ? 15.482 -0.045 -41.291 1.00 72.50 82 GLY A O 1
ATOM 634 N N . ALA A 1 83 ? 15.464 1.046 -39.325 1.00 78.69 83 ALA A N 1
ATOM 635 C CA . ALA A 1 83 ? 16.285 2.155 -39.789 1.00 78.69 83 ALA A CA 1
ATOM 636 C C . ALA A 1 83 ? 17.751 1.705 -39.864 1.00 78.69 83 ALA A C 1
ATOM 638 O O . ALA A 1 83 ? 18.234 1.000 -38.975 1.00 78.69 83 ALA A O 1
ATOM 639 N N . ASP A 1 84 ? 18.446 2.119 -40.919 1.00 77.31 84 ASP A N 1
ATOM 640 C CA . ASP A 1 84 ? 19.874 1.861 -41.094 1.00 77.31 84 ASP A CA 1
ATOM 641 C C . ASP A 1 84 ? 20.669 2.791 -40.168 1.00 77.31 84 ASP A C 1
ATOM 643 O O . ASP A 1 84 ? 21.034 3.912 -40.525 1.00 77.31 84 ASP A O 1
ATOM 647 N N . ILE A 1 85 ? 20.801 2.372 -38.910 1.00 77.25 85 ILE A N 1
ATOM 648 C CA . ILE A 1 85 ? 21.518 3.104 -37.870 1.00 77.25 85 ILE A CA 1
ATOM 649 C C . ILE A 1 85 ? 22.843 2.399 -37.652 1.00 77.25 85 ILE A C 1
ATOM 651 O O . ILE A 1 85 ? 22.875 1.238 -37.242 1.00 77.25 85 ILE A O 1
ATOM 655 N N . ASP A 1 86 ? 23.927 3.135 -37.860 1.00 80.75 86 ASP A N 1
ATOM 656 C CA . ASP A 1 86 ? 25.247 2.683 -37.464 1.00 80.75 86 ASP A CA 1
ATOM 657 C C . ASP A 1 86 ? 25.338 2.643 -35.929 1.00 80.75 86 ASP A C 1
ATOM 659 O O . ASP A 1 86 ? 25.253 3.665 -35.242 1.00 80.75 86 ASP A O 1
ATOM 663 N N . LEU A 1 87 ? 25.441 1.428 -35.387 1.00 79.44 87 LEU A N 1
ATOM 664 C CA . LEU A 1 87 ? 25.583 1.174 -33.953 1.00 79.44 87 LEU A CA 1
ATOM 665 C C . LEU A 1 87 ? 27.051 1.145 -33.517 1.00 79.44 87 LEU A C 1
ATOM 667 O O . LEU A 1 87 ? 27.327 0.937 -32.328 1.00 79.44 87 LEU A O 1
ATOM 671 N N . GLU A 1 88 ? 27.999 1.328 -34.439 1.00 86.12 88 GLU A N 1
ATOM 672 C CA . GLU A 1 88 ? 29.403 1.403 -34.084 1.00 86.12 88 GLU A CA 1
ATOM 673 C C . GLU A 1 88 ? 29.662 2.632 -33.218 1.00 86.12 88 GLU A C 1
ATOM 675 O O . GLU A 1 88 ? 29.501 3.796 -33.590 1.00 86.12 88 GLU A O 1
ATOM 680 N N . ARG A 1 89 ? 30.096 2.360 -31.988 1.00 81.56 89 ARG A N 1
ATOM 681 C CA . ARG A 1 89 ? 30.541 3.410 -31.087 1.00 81.56 89 ARG A CA 1
ATOM 682 C C . ARG A 1 89 ? 31.831 4.003 -31.642 1.00 81.56 89 ARG A C 1
ATOM 684 O O . ARG A 1 89 ? 32.886 3.376 -31.533 1.00 81.56 89 ARG A O 1
ATOM 691 N N . VAL A 1 90 ? 31.759 5.241 -32.124 1.00 84.31 90 VAL A N 1
ATOM 692 C CA . VAL A 1 90 ? 32.945 6.018 -32.497 1.00 84.31 90 VAL A CA 1
ATOM 693 C C . VAL A 1 90 ? 33.859 6.139 -31.277 1.00 84.31 90 VAL A C 1
ATOM 695 O O . VAL A 1 90 ? 33.490 6.700 -30.241 1.00 84.31 90 VAL A O 1
ATOM 698 N N . ARG A 1 91 ? 35.058 5.566 -31.380 1.00 83.62 91 ARG A N 1
ATOM 699 C CA . ARG A 1 91 ? 36.100 5.690 -30.360 1.00 83.62 91 ARG A CA 1
ATOM 700 C C . ARG A 1 91 ? 36.912 6.940 -30.663 1.00 83.62 91 ARG A C 1
ATOM 702 O O . ARG A 1 9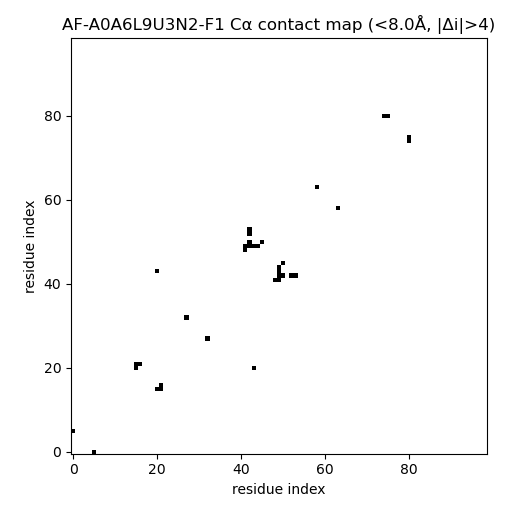1 ? 37.800 6.907 -31.505 1.00 83.62 91 ARG A O 1
ATOM 709 N N . THR A 1 92 ? 36.583 8.035 -29.992 1.00 83.38 92 THR A N 1
ATOM 710 C CA . THR A 1 92 ? 37.392 9.256 -30.009 1.00 83.38 92 THR A CA 1
ATOM 711 C C . THR A 1 92 ? 38.285 9.313 -28.779 1.00 83.38 92 THR A C 1
ATOM 713 O O . THR A 1 92 ? 38.026 8.641 -27.776 1.00 83.38 92 THR A O 1
ATOM 716 N N . GLU A 1 93 ? 39.317 10.148 -28.841 1.00 84.56 93 GLU A N 1
ATOM 717 C CA . GLU A 1 93 ? 40.100 10.497 -27.661 1.00 84.56 93 GLU A CA 1
ATOM 718 C C . GLU A 1 93 ? 39.196 11.100 -26.576 1.00 84.56 93 GLU A C 1
ATOM 720 O O . GLU A 1 93 ? 38.148 11.699 -26.854 1.00 84.56 93 GLU A O 1
ATOM 725 N N . VAL A 1 94 ? 39.574 10.867 -25.321 1.00 81.56 94 VAL A N 1
ATOM 726 C CA . VAL A 1 94 ? 38.831 11.360 -24.163 1.00 81.56 94 VAL A CA 1
ATOM 727 C C . VAL A 1 94 ? 38.912 12.880 -24.171 1.00 81.56 94 VAL A C 1
ATOM 729 O O . VAL A 1 94 ? 39.995 13.447 -24.278 1.00 81.56 94 VAL A O 1
ATOM 732 N N . ARG A 1 95 ? 37.765 13.552 -24.063 1.00 82.38 95 ARG A N 1
ATOM 733 C CA . ARG A 1 95 ? 37.750 15.004 -23.904 1.00 82.38 95 ARG A CA 1
ATOM 734 C C . ARG A 1 95 ? 38.224 15.332 -22.492 1.00 82.38 95 ARG A C 1
ATOM 736 O O . ARG A 1 95 ? 37.586 14.913 -21.530 1.00 82.38 95 ARG A O 1
ATOM 743 N N . GLU A 1 96 ? 39.312 16.083 -22.388 1.00 79.50 96 GLU A N 1
ATOM 744 C CA . GLU A 1 96 ? 39.726 16.695 -21.129 1.00 79.50 96 GLU A CA 1
ATOM 745 C C . GLU A 1 96 ? 38.652 17.709 -20.706 1.00 79.50 96 GLU A C 1
ATOM 747 O O . GLU A 1 96 ? 38.250 18.573 -21.489 1.00 79.50 96 GLU A O 1
ATOM 752 N N . ILE A 1 97 ? 38.118 17.543 -19.499 1.00 79.81 97 ILE A N 1
ATOM 753 C CA . ILE A 1 97 ? 37.116 18.427 -18.899 1.00 79.81 97 ILE A CA 1
ATOM 754 C C . ILE A 1 97 ? 37.656 18.796 -17.522 1.00 79.81 97 ILE A C 1
ATOM 756 O O . ILE A 1 97 ? 37.961 17.894 -16.743 1.00 79.81 97 ILE A O 1
ATOM 760 N N . ASP A 1 98 ? 37.789 20.091 -17.246 1.00 72.69 98 ASP A N 1
ATOM 761 C CA . ASP A 1 98 ? 38.125 20.584 -15.908 1.00 72.69 98 ASP A CA 1
ATOM 762 C C . ASP A 1 98 ? 36.844 20.550 -15.057 1.00 72.69 98 ASP A C 1
ATOM 764 O O . ASP A 1 98 ? 35.815 21.088 -15.483 1.00 72.69 98 ASP A O 1
ATOM 768 N N . LEU A 1 99 ? 36.874 19.819 -13.938 1.00 70.19 99 LEU A N 1
ATOM 769 C CA . LEU A 1 99 ? 35.713 19.551 -13.071 1.00 70.19 99 LEU A CA 1
ATOM 770 C C . LEU A 1 99 ? 35.609 20.554 -11.922 1.00 70.19 99 LEU A C 1
ATOM 772 O O . LEU A 1 99 ? 36.631 20.776 -11.238 1.00 70.19 99 LEU A O 1
#